Protein AF-A0A920GPM8-F1 (afdb_monomer_lite)

Secondary structure (DSSP, 8-state):
-HHHHHHHHHHHHHHHHHGGG-----GGG--S-TT-GGG--HHHHHHHGGGPPPP-TTSEEE-SS-EEE-PPTT--HHHHHHHHT--HHHHHHHTT-S----

Foldseek 3Di:
DVPVVVVVVVVVVVVVVVVPPPDPDDCVPPDPPPPDCPVPCVVVVVVVVVPFDAADPLQWGDDPPDIDRDDDVPDFLVNSCVSVVHDSVVVCVVVVHPDGDD

Structure (mmCIF, N/CA/C/O backbone):
data_AF-A0A920GPM8-F1
#
_entry.id   AF-A0A920GPM8-F1
#
loop_
_atom_site.group_PDB
_atom_site.id
_atom_site.type_symbol
_atom_site.label_atom_id
_atom_site.label_alt_id
_atom_site.label_comp_id
_atom_site.label_asym_id
_atom_site.label_entity_id
_atom_site.label_seq_id
_atom_site.pdbx_PDB_ins_code
_atom_site.Cartn_x
_atom_site.Cartn_y
_atom_site.Cartn_z
_atom_site.occupancy
_atom_site.B_iso_or_equiv
_atom_site.auth_seq_id
_atom_site.auth_comp_id
_atom_site.auth_asym_id
_atom_site.auth_atom_id
_atom_site.pdbx_PDB_model_num
ATOM 1 N N . MET A 1 1 ? 7.208 72.985 29.551 1.00 55.34 1 MET A N 1
ATOM 2 C CA . MET A 1 1 ? 6.600 71.643 29.356 1.00 55.34 1 MET A CA 1
ATOM 3 C C . MET A 1 1 ? 6.802 71.037 27.954 1.00 55.34 1 MET A C 1
ATOM 5 O O . MET A 1 1 ? 6.605 69.838 27.818 1.00 55.34 1 MET A O 1
ATOM 9 N N . GLN A 1 2 ? 7.217 71.786 26.918 1.00 55.94 2 GLN A N 1
ATOM 10 C CA . GLN A 1 2 ? 7.412 71.234 25.559 1.00 55.94 2 GLN A CA 1
ATOM 11 C C . GLN A 1 2 ? 8.755 70.491 25.359 1.00 55.94 2 GLN A C 1
ATOM 13 O O . GLN A 1 2 ? 8.797 69.512 24.627 1.00 55.94 2 GLN A O 1
ATOM 18 N N . TYR A 1 3 ? 9.824 70.863 26.077 1.00 55.06 3 TYR A N 1
ATOM 19 C CA . TYR A 1 3 ? 11.182 70.312 25.886 1.00 55.06 3 TYR A CA 1
ATOM 20 C C . TYR A 1 3 ? 11.341 68.823 26.273 1.00 55.06 3 TYR A C 1
ATOM 22 O O . TYR A 1 3 ? 12.072 68.071 25.632 1.00 55.06 3 TYR A O 1
ATOM 30 N N . ILE A 1 4 ? 10.613 68.363 27.299 1.00 57.62 4 ILE A N 1
ATOM 31 C CA . ILE A 1 4 ? 10.680 66.969 27.785 1.00 57.62 4 ILE A CA 1
ATOM 32 C C . ILE A 1 4 ? 9.985 66.002 26.808 1.00 57.62 4 ILE A C 1
ATOM 34 O O . ILE A 1 4 ? 10.422 64.864 26.645 1.00 57.62 4 ILE A O 1
ATOM 38 N N . ARG A 1 5 ? 8.932 66.463 26.115 1.00 58.34 5 ARG A N 1
ATOM 39 C CA . ARG A 1 5 ? 8.178 65.670 25.129 1.00 58.34 5 ARG A CA 1
ATOM 40 C C . ARG A 1 5 ? 9.001 65.424 23.856 1.00 58.34 5 ARG A C 1
ATOM 42 O O . ARG A 1 5 ? 8.984 64.313 23.341 1.00 58.34 5 ARG A O 1
ATOM 49 N N . THR A 1 6 ? 9.781 66.406 23.402 1.00 58.00 6 THR A N 1
ATOM 50 C CA . THR A 1 6 ? 10.613 66.292 22.189 1.00 58.00 6 THR A CA 1
ATOM 51 C C . THR A 1 6 ? 11.787 65.323 22.370 1.00 58.00 6 THR A C 1
ATOM 53 O O . THR A 1 6 ? 12.060 64.518 21.486 1.00 58.00 6 THR A O 1
ATOM 56 N N . ASN A 1 7 ? 12.441 65.323 23.539 1.00 58.75 7 ASN A N 1
ATOM 57 C CA . ASN A 1 7 ? 13.578 64.434 23.827 1.00 58.75 7 ASN A CA 1
ATOM 58 C C . ASN A 1 7 ? 13.153 62.955 23.980 1.00 58.75 7 ASN A C 1
ATOM 60 O O . ASN A 1 7 ? 13.901 62.046 23.636 1.00 58.75 7 ASN A O 1
ATOM 64 N N . GLN A 1 8 ? 11.926 62.706 24.452 1.00 59.53 8 GLN A N 1
ATOM 65 C CA . GLN A 1 8 ? 11.315 61.369 24.474 1.00 59.53 8 GLN A CA 1
ATOM 66 C C . GLN A 1 8 ? 11.061 60.844 23.049 1.00 59.53 8 GLN A C 1
ATOM 68 O O . GLN A 1 8 ? 11.425 59.714 22.742 1.00 59.53 8 GLN A O 1
ATOM 73 N N . ILE A 1 9 ? 10.519 61.680 22.155 1.00 60.09 9 ILE A N 1
ATOM 74 C CA . ILE A 1 9 ? 10.238 61.303 20.758 1.00 60.09 9 ILE A CA 1
ATOM 75 C C . ILE A 1 9 ? 11.536 61.031 19.979 1.00 60.09 9 ILE A C 1
ATOM 77 O O . ILE A 1 9 ? 11.618 60.034 19.266 1.00 60.09 9 ILE A O 1
ATOM 81 N N . VAL A 1 10 ? 12.577 61.854 20.163 1.00 60.03 10 VAL A N 1
ATOM 82 C CA . VAL A 1 10 ? 13.887 61.646 19.514 1.00 60.03 10 VAL A CA 1
ATOM 83 C C . VAL A 1 10 ? 14.554 60.353 19.999 1.00 60.03 10 VAL A C 1
ATOM 85 O O . VAL A 1 10 ? 15.057 59.587 19.183 1.00 60.03 10 VAL A O 1
ATOM 88 N N . LYS A 1 11 ? 14.501 60.044 21.303 1.00 57.69 11 LYS A N 1
ATOM 89 C CA . LYS A 1 11 ? 15.045 58.786 21.851 1.00 57.69 11 LYS A CA 1
ATOM 90 C C . LYS A 1 11 ? 14.317 57.546 21.327 1.00 57.69 11 LYS A C 1
ATOM 92 O O . LYS A 1 11 ? 14.967 56.558 20.999 1.00 57.69 11 LYS A O 1
ATOM 97 N N . ILE A 1 12 ? 12.989 57.608 21.215 1.00 59.75 12 ILE A N 1
ATOM 98 C CA . ILE A 1 12 ? 12.171 56.510 20.675 1.00 59.75 12 ILE A CA 1
ATOM 99 C C . ILE A 1 12 ? 12.445 56.322 19.174 1.00 59.75 12 ILE A C 1
ATOM 101 O O . ILE A 1 12 ? 12.594 55.191 18.717 1.00 59.75 12 ILE A O 1
ATOM 105 N N . SER A 1 13 ? 12.602 57.418 18.423 1.00 59.00 13 SER A N 1
ATOM 106 C CA . SER A 1 13 ? 12.954 57.385 16.998 1.00 59.00 13 SER A CA 1
ATOM 107 C C . SER A 1 13 ? 14.332 56.762 16.751 1.00 59.00 13 SER A C 1
ATOM 109 O O . SER A 1 13 ? 14.476 55.947 15.842 1.00 59.00 13 SER A O 1
ATOM 111 N N . SER A 1 14 ? 15.341 57.096 17.560 1.00 57.19 14 SER A N 1
ATOM 112 C CA . SER A 1 14 ? 16.684 56.513 17.432 1.00 57.19 14 SER A CA 1
ATOM 113 C C . SER A 1 14 ? 16.718 55.024 17.798 1.00 57.19 14 SER A C 1
ATOM 115 O O . SER A 1 14 ? 17.467 54.258 17.194 1.00 57.19 14 SER A O 1
ATOM 117 N N . PHE A 1 15 ? 15.878 54.582 18.739 1.00 57.94 15 PHE A N 1
ATOM 118 C CA . PHE A 1 15 ? 15.771 53.164 19.094 1.00 57.94 15 PHE A CA 1
ATOM 119 C C . PHE A 1 15 ? 15.096 52.343 17.981 1.00 57.94 15 PHE A C 1
ATOM 121 O O . PHE A 1 15 ? 15.549 51.244 17.671 1.00 57.94 15 PHE A O 1
ATOM 128 N N . LEU A 1 16 ? 14.076 52.901 17.313 1.00 57.88 16 LEU A N 1
ATOM 129 C CA . LEU A 1 16 ? 13.392 52.241 16.193 1.00 57.88 16 LEU A CA 1
ATOM 130 C C . LEU A 1 16 ? 14.270 52.104 14.937 1.00 57.88 16 LEU A C 1
ATOM 132 O O . LEU A 1 16 ? 14.204 51.086 14.255 1.00 57.88 16 LEU A O 1
ATOM 136 N N . ILE A 1 17 ? 15.106 53.101 14.634 1.00 59.16 17 ILE A N 1
ATOM 137 C CA . ILE A 1 17 ? 15.966 53.094 13.435 1.00 59.16 17 ILE A CA 1
ATOM 138 C C . ILE A 1 17 ? 17.102 52.062 13.557 1.00 59.16 17 ILE A C 1
ATOM 140 O O . ILE A 1 17 ? 17.507 51.465 12.563 1.00 59.16 17 ILE A O 1
ATOM 144 N N . THR A 1 18 ? 17.573 51.780 14.775 1.00 59.22 18 THR A N 1
ATOM 145 C CA . THR A 1 18 ? 18.673 50.825 15.008 1.00 59.22 18 THR A CA 1
ATOM 146 C C . THR A 1 18 ? 18.210 49.356 14.992 1.00 59.22 18 THR A C 1
ATOM 148 O O . THR A 1 18 ? 19.024 48.454 14.820 1.00 59.22 18 THR A O 1
ATOM 151 N N . PHE A 1 19 ? 16.904 49.090 15.114 1.00 59.75 19 PHE A N 1
ATOM 152 C CA . PHE A 1 19 ? 16.344 47.729 15.124 1.00 59.75 19 PHE A CA 1
ATOM 153 C C . PHE A 1 19 ? 16.066 47.162 13.714 1.00 59.75 19 PHE A C 1
ATOM 155 O O . PHE A 1 19 ? 15.725 45.992 13.567 1.00 59.75 19 PHE A O 1
ATOM 162 N N . GLY A 1 20 ? 16.214 47.976 12.662 1.00 58.78 20 GLY A N 1
ATOM 163 C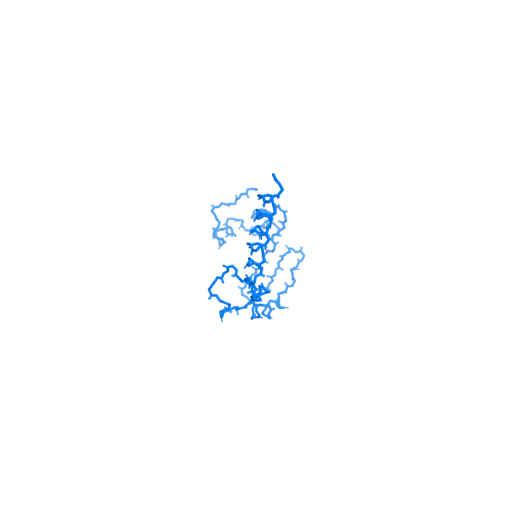 CA . GLY A 1 20 ? 15.817 47.630 11.290 1.00 58.78 20 GLY A CA 1
ATOM 164 C C . GLY A 1 20 ? 16.859 46.910 10.424 1.00 58.78 20 GLY A C 1
ATOM 165 O O . GLY A 1 20 ? 16.554 46.607 9.276 1.00 58.78 20 GLY A O 1
ATOM 166 N N . PHE A 1 21 ? 18.074 46.641 10.918 1.00 60.06 21 PHE A N 1
ATOM 167 C CA . PHE A 1 21 ? 19.181 46.132 10.081 1.00 60.06 21 PHE A CA 1
ATOM 168 C C . PHE A 1 21 ? 19.506 44.638 10.227 1.00 60.06 21 PHE A C 1
ATOM 170 O O . PHE A 1 21 ? 20.481 44.158 9.649 1.00 60.06 21 PHE A O 1
ATOM 177 N N . SER A 1 22 ? 18.685 43.871 10.939 1.00 66.00 22 SER A N 1
ATOM 178 C CA . SER A 1 22 ? 19.030 42.493 11.305 1.00 66.00 22 SER A CA 1
ATOM 179 C C . SER A 1 22 ? 18.169 41.452 10.592 1.00 66.00 22 SER A C 1
ATOM 181 O O . SER A 1 22 ? 17.462 40.699 11.249 1.00 66.00 22 SER A O 1
ATOM 183 N N . ALA A 1 23 ? 18.219 41.396 9.257 1.00 61.78 23 ALA A N 1
ATOM 184 C CA . ALA A 1 23 ? 17.793 40.208 8.502 1.00 61.78 23 ALA A CA 1
ATOM 185 C C . ALA A 1 23 ? 18.310 40.231 7.050 1.00 61.78 23 ALA A C 1
ATOM 187 O O . ALA A 1 23 ? 17.541 40.391 6.107 1.00 61.78 23 ALA A O 1
ATOM 188 N N . CYS A 1 24 ? 19.617 40.044 6.846 1.00 69.31 24 CYS A N 1
ATOM 189 C CA . CYS A 1 24 ? 20.144 39.646 5.535 1.00 69.31 24 CYS A CA 1
ATOM 190 C C . CYS A 1 24 ? 20.310 38.119 5.528 1.00 69.31 24 CYS A C 1
ATOM 192 O O . CYS A 1 24 ? 21.413 37.595 5.639 1.00 69.31 24 CYS A O 1
ATOM 194 N N . GLY A 1 25 ? 19.191 37.396 5.523 1.00 68.69 25 GLY A N 1
ATOM 195 C CA . GLY A 1 25 ? 19.169 35.937 5.466 1.00 68.69 25 GLY A CA 1
ATOM 196 C C . GLY A 1 25 ? 18.117 35.492 4.465 1.00 68.69 25 GLY A C 1
ATOM 197 O O . GLY A 1 25 ? 16.959 35.894 4.567 1.00 68.69 25 GLY A O 1
ATOM 198 N N . ASN A 1 26 ? 18.509 34.690 3.475 1.00 70.38 26 ASN A N 1
ATOM 199 C CA . ASN A 1 26 ? 17.553 34.074 2.564 1.00 70.38 26 ASN A CA 1
ATOM 200 C C . ASN A 1 26 ? 16.793 32.978 3.333 1.00 70.38 26 ASN A C 1
ATOM 202 O O . ASN A 1 26 ? 17.278 31.862 3.481 1.00 70.38 26 ASN A O 1
ATOM 206 N N . LEU A 1 27 ? 15.611 33.324 3.847 1.00 75.56 27 LEU A N 1
ATOM 207 C CA . LEU A 1 27 ? 14.689 32.398 4.518 1.00 75.56 27 LEU A CA 1
ATOM 208 C C . LEU A 1 27 ? 13.947 31.475 3.534 1.00 75.56 27 LEU A C 1
ATOM 210 O O . LEU A 1 27 ? 13.169 30.634 3.968 1.00 75.56 27 LEU A O 1
ATOM 214 N N . GLY A 1 28 ? 14.166 31.614 2.221 1.00 75.69 28 GLY A N 1
ATOM 215 C CA . GLY A 1 28 ? 13.487 30.813 1.200 1.00 75.69 28 GLY A CA 1
ATOM 216 C C . GLY A 1 28 ? 13.787 29.316 1.298 1.00 75.69 28 GLY A C 1
ATOM 217 O O . GLY A 1 28 ? 12.956 28.511 0.898 1.00 75.69 28 GLY A O 1
ATOM 218 N N . ASN A 1 29 ? 14.928 28.956 1.895 1.00 72.62 29 ASN A N 1
ATOM 219 C CA . ASN A 1 29 ? 15.340 27.575 2.156 1.00 72.62 29 ASN A CA 1
ATOM 220 C C . ASN A 1 29 ? 15.463 27.284 3.662 1.00 72.62 29 ASN A C 1
ATOM 222 O O . ASN A 1 29 ? 16.263 26.440 4.062 1.00 72.62 29 ASN A O 1
ATOM 226 N N . PHE A 1 30 ? 14.744 28.026 4.513 1.00 81.31 30 PHE A N 1
ATOM 227 C CA . PHE A 1 30 ? 14.742 27.754 5.947 1.00 81.31 30 PHE A CA 1
ATOM 228 C C . PHE A 1 30 ? 14.011 26.437 6.221 1.00 81.31 30 PHE A C 1
ATOM 230 O O . PHE A 1 30 ? 12.794 26.344 6.059 1.00 81.31 30 PHE A O 1
ATOM 237 N N . ASP A 1 31 ? 14.773 25.431 6.631 1.00 79.25 31 ASP A N 1
ATOM 238 C CA . ASP A 1 31 ? 14.267 24.130 7.042 1.00 79.25 31 ASP A CA 1
ATOM 239 C C . ASP A 1 31 ? 14.227 24.063 8.572 1.00 79.25 31 ASP A C 1
ATOM 241 O O . ASP A 1 31 ? 15.223 24.341 9.244 1.00 79.25 31 ASP A O 1
ATOM 245 N N . PHE A 1 32 ? 13.069 23.707 9.130 1.00 83.69 32 PHE A N 1
ATOM 246 C CA . PHE A 1 32 ? 12.948 23.450 10.567 1.00 83.69 32 PHE A CA 1
ATOM 247 C C . PHE A 1 32 ? 13.739 22.201 10.978 1.00 83.69 32 PHE A C 1
ATOM 249 O O . PHE A 1 32 ? 14.126 22.074 12.142 1.00 83.69 32 PHE A O 1
ATOM 256 N N . ASP A 1 33 ? 14.005 21.300 10.031 1.00 78.25 33 ASP A N 1
ATOM 257 C CA . ASP A 1 33 ? 14.921 20.186 10.198 1.00 78.25 33 ASP A CA 1
ATOM 258 C C . ASP A 1 33 ? 16.373 20.643 9.955 1.00 78.25 33 ASP A C 1
ATOM 260 O O . ASP A 1 33 ? 16.917 20.610 8.854 1.00 78.25 33 ASP A O 1
ATOM 264 N N . LEU A 1 34 ? 17.036 21.081 11.031 1.00 84.88 34 LEU A N 1
ATOM 265 C CA . LEU A 1 34 ? 18.412 21.606 11.016 1.00 84.88 34 LEU A CA 1
ATOM 266 C C . LEU A 1 34 ? 19.494 20.550 10.712 1.00 84.88 34 LEU A C 1
ATOM 268 O O . LEU A 1 34 ? 20.685 20.843 10.823 1.00 84.88 34 LEU A O 1
ATOM 272 N N . ARG A 1 35 ? 19.111 19.315 10.362 1.00 84.25 35 ARG A N 1
ATOM 273 C CA . ARG A 1 35 ? 20.053 18.250 9.981 1.00 84.25 35 ARG A CA 1
ATOM 274 C C . ARG A 1 35 ? 20.692 18.485 8.615 1.00 84.25 35 ARG A C 1
ATOM 276 O O . ARG A 1 35 ? 21.714 17.870 8.322 1.00 84.25 35 ARG A O 1
ATOM 283 N N . GLY A 1 36 ? 20.122 19.387 7.818 1.00 77.31 36 GLY A N 1
ATOM 284 C CA . GLY A 1 36 ? 20.565 19.644 6.458 1.00 77.31 36 GLY A CA 1
ATOM 285 C C . GLY A 1 36 ? 20.082 18.555 5.501 1.00 77.31 36 GLY A C 1
ATOM 286 O O . GLY A 1 36 ? 20.066 17.366 5.810 1.00 77.31 36 GLY A O 1
ATOM 287 N N . ASN A 1 37 ? 19.695 18.967 4.300 1.00 78.38 37 ASN A N 1
ATOM 288 C CA . ASN A 1 37 ? 19.125 18.090 3.276 1.00 78.38 37 ASN A CA 1
ATOM 289 C C . ASN A 1 37 ? 20.192 17.301 2.482 1.00 78.38 37 ASN A C 1
ATOM 291 O O . ASN A 1 37 ? 19.957 16.908 1.345 1.00 78.38 37 ASN A O 1
ATOM 295 N N . GLU A 1 38 ? 21.378 17.058 3.053 1.00 81.75 38 GLU A N 1
ATOM 296 C CA . GLU A 1 38 ? 22.488 16.363 2.370 1.00 81.75 38 GLU A CA 1
ATOM 297 C C . GLU A 1 38 ? 22.151 14.900 2.029 1.00 81.75 38 GLU A C 1
ATOM 299 O O . GLU A 1 38 ? 22.643 14.354 1.044 1.00 81.75 38 GLU A O 1
ATOM 304 N N . TYR A 1 39 ? 21.241 14.290 2.795 1.00 81.19 39 TYR A N 1
ATOM 305 C CA . TYR A 1 39 ? 20.711 12.946 2.550 1.00 81.19 39 TYR A CA 1
ATOM 306 C C . TYR A 1 39 ? 19.297 12.957 1.947 1.00 81.19 39 TYR A C 1
ATOM 308 O O . TYR A 1 39 ? 18.564 11.974 2.088 1.00 81.19 39 TYR A O 1
ATOM 316 N N . ASP A 1 40 ? 18.879 14.053 1.302 1.00 84.00 40 ASP A N 1
ATOM 317 C CA . ASP A 1 40 ? 17.565 14.115 0.663 1.00 84.00 40 ASP A CA 1
ATOM 318 C C . ASP A 1 40 ? 17.468 13.102 -0.492 1.00 84.00 40 ASP A C 1
ATOM 320 O O . ASP A 1 40 ? 18.187 13.154 -1.490 1.00 84.00 40 ASP A O 1
ATOM 324 N N . THR A 1 41 ? 16.546 12.152 -0.346 1.00 84.62 41 THR A N 1
ATOM 325 C CA . THR A 1 41 ? 16.265 11.105 -1.340 1.00 84.62 41 THR A CA 1
ATOM 326 C C . THR A 1 41 ? 14.978 11.367 -2.118 1.00 84.62 41 THR A C 1
ATOM 328 O O . THR A 1 41 ? 14.578 10.537 -2.939 1.00 84.62 41 THR A O 1
ATOM 331 N N . SER A 1 42 ? 14.340 12.525 -1.922 1.00 85.75 42 SER A N 1
ATOM 332 C CA . SER A 1 42 ? 13.057 12.883 -2.536 1.00 85.75 42 SER A CA 1
ATOM 333 C C . SER A 1 42 ? 13.074 12.752 -4.058 1.00 85.75 42 SER A C 1
ATOM 335 O O . SER A 1 42 ? 12.113 12.258 -4.649 1.00 85.75 42 SER A O 1
ATOM 337 N N . ASP A 1 43 ? 14.177 13.125 -4.709 1.00 84.88 43 ASP A N 1
ATOM 338 C CA . ASP A 1 43 ? 14.335 12.997 -6.161 1.00 84.88 43 ASP A CA 1
ATOM 339 C C . ASP A 1 43 ? 14.441 11.547 -6.632 1.00 84.88 43 ASP A C 1
ATOM 341 O O . ASP A 1 43 ? 13.820 11.174 -7.633 1.00 84.88 43 ASP A O 1
ATOM 345 N N . ALA A 1 44 ? 15.195 10.715 -5.912 1.00 83.81 44 ALA A N 1
ATOM 346 C CA . ALA A 1 44 ? 15.304 9.291 -6.208 1.00 83.81 44 ALA A CA 1
ATOM 347 C C . ALA A 1 44 ? 13.946 8.593 -6.027 1.00 83.81 44 ALA A C 1
ATOM 349 O O . ALA A 1 44 ? 13.517 7.840 -6.903 1.00 83.81 44 ALA A O 1
ATOM 350 N N . VAL A 1 45 ? 13.226 8.916 -4.946 1.00 83.00 45 VAL A N 1
ATOM 351 C CA . VAL A 1 45 ? 11.871 8.413 -4.683 1.00 83.00 45 VAL A CA 1
ATOM 352 C C . VAL A 1 45 ? 10.904 8.864 -5.776 1.00 83.00 45 VAL A C 1
ATOM 354 O O . VAL A 1 45 ? 10.203 8.032 -6.346 1.00 83.00 45 VAL A O 1
ATOM 357 N N . ARG A 1 46 ? 10.894 10.149 -6.152 1.00 83.31 46 ARG A N 1
ATOM 358 C CA . ARG A 1 46 ? 9.988 10.666 -7.192 1.00 83.31 46 ARG A CA 1
ATOM 359 C C . ARG A 1 46 ? 10.213 9.999 -8.547 1.00 83.31 46 ARG A C 1
ATOM 361 O O . ARG A 1 46 ? 9.242 9.716 -9.244 1.00 83.31 46 ARG A O 1
ATOM 368 N N . LYS A 1 47 ? 11.471 9.720 -8.904 1.00 81.44 47 LYS A N 1
ATOM 369 C CA . LYS A 1 47 ? 11.824 8.973 -10.122 1.00 81.44 47 LYS A CA 1
ATOM 370 C C . LYS A 1 47 ? 11.370 7.513 -10.043 1.00 81.44 47 LYS A C 1
ATOM 372 O O . LYS A 1 47 ? 10.784 7.018 -10.999 1.00 81.44 47 LYS A O 1
ATOM 377 N N . ALA A 1 48 ? 11.573 6.844 -8.906 1.00 76.81 48 ALA A N 1
ATOM 378 C CA . ALA A 1 48 ? 11.146 5.457 -8.705 1.00 76.81 48 ALA A CA 1
ATOM 379 C C . ALA A 1 48 ? 9.613 5.294 -8.673 1.00 76.81 48 ALA A C 1
ATOM 381 O O . ALA A 1 48 ? 9.079 4.285 -9.131 1.00 76.81 48 ALA A O 1
ATOM 382 N N . MET A 1 49 ? 8.886 6.293 -8.165 1.00 69.69 49 MET A N 1
ATOM 383 C CA . MET A 1 49 ? 7.426 6.252 -8.038 1.00 69.69 49 MET A CA 1
ATOM 384 C C . MET A 1 49 ? 6.667 6.426 -9.359 1.00 69.69 49 MET A C 1
ATOM 386 O O . MET A 1 49 ? 5.467 6.150 -9.388 1.00 69.69 49 MET A O 1
ATOM 390 N N . GLN A 1 50 ? 7.325 6.824 -10.456 1.00 63.09 50 GLN A N 1
ATOM 391 C CA . GLN A 1 50 ? 6.651 6.978 -11.754 1.00 63.09 50 GLN A CA 1
ATOM 392 C C . GLN A 1 50 ? 6.099 5.660 -12.328 1.00 63.09 50 GLN A C 1
ATOM 394 O O . GLN A 1 50 ? 5.274 5.691 -13.235 1.00 63.09 50 GLN A O 1
ATOM 399 N N . THR A 1 51 ? 6.489 4.510 -11.772 1.00 71.62 51 THR A N 1
ATOM 400 C CA . THR A 1 51 ? 6.136 3.179 -12.294 1.00 71.62 51 THR A CA 1
ATOM 401 C C . THR A 1 51 ? 5.102 2.448 -11.431 1.00 71.62 51 THR A C 1
ATOM 403 O O . THR A 1 51 ? 4.978 1.230 -11.529 1.00 71.62 51 THR A O 1
ATOM 406 N N . ARG A 1 52 ? 4.354 3.131 -10.550 1.00 80.50 52 ARG A N 1
ATOM 407 C CA . ARG A 1 52 ? 3.296 2.453 -9.778 1.00 80.50 52 ARG A CA 1
ATOM 408 C C . ARG A 1 52 ? 2.171 1.995 -10.725 1.00 80.50 52 ARG A C 1
ATOM 410 O O . ARG A 1 52 ? 1.511 2.858 -11.306 1.00 80.50 52 ARG A O 1
ATOM 417 N N . PRO A 1 53 ? 1.891 0.683 -10.850 1.00 84.69 53 PRO A N 1
ATOM 418 C CA . PRO A 1 53 ? 0.778 0.213 -11.666 1.00 84.69 53 PRO A CA 1
ATOM 419 C C . PRO A 1 53 ? -0.561 0.675 -11.081 1.00 84.69 53 PRO A C 1
ATOM 421 O O . PRO A 1 53 ? -0.711 0.818 -9.862 1.00 84.69 53 PRO A O 1
ATOM 424 N N . LEU A 1 54 ? -1.541 0.909 -11.954 1.00 89.94 54 LEU A N 1
ATOM 425 C CA . LEU A 1 54 ? -2.899 1.226 -11.524 1.00 89.94 54 LEU A CA 1
ATOM 426 C C . LEU A 1 54 ? -3.577 -0.023 -10.946 1.00 89.94 54 LEU A C 1
ATOM 428 O O . LEU A 1 54 ? -3.344 -1.126 -11.445 1.00 89.94 54 LEU A O 1
ATOM 432 N N . PRO A 1 55 ? -4.415 0.135 -9.909 1.00 92.62 55 PRO A N 1
ATOM 433 C CA . PRO A 1 55 ? -5.164 -0.982 -9.364 1.00 92.62 55 PRO A CA 1
ATOM 434 C C . PRO A 1 55 ? -6.232 -1.498 -10.343 1.00 92.62 55 PRO A C 1
ATOM 436 O O . PRO A 1 55 ? -6.812 -0.722 -11.105 1.00 92.62 55 PRO A O 1
ATOM 439 N N . ASP A 1 56 ? -6.535 -2.795 -10.269 1.00 93.12 56 ASP A N 1
ATOM 440 C CA . ASP A 1 56 ? -7.662 -3.421 -10.969 1.00 93.12 56 ASP A CA 1
ATOM 441 C C . ASP A 1 56 ? -9.032 -2.971 -10.403 1.00 93.12 56 ASP A C 1
ATOM 443 O O . ASP A 1 56 ? -9.131 -2.185 -9.454 1.00 93.12 56 ASP 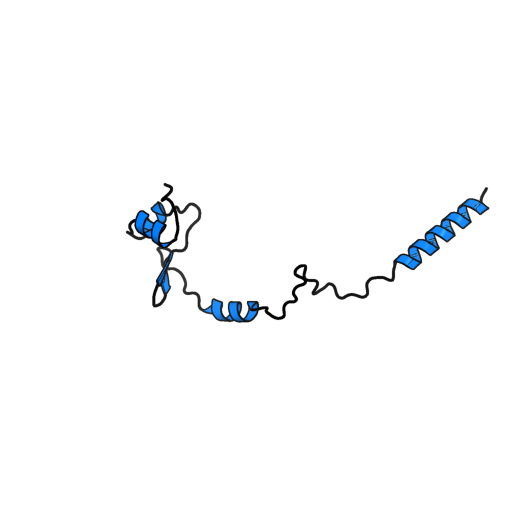A O 1
ATOM 447 N N . SER A 1 57 ? -10.131 -3.504 -10.950 1.00 92.50 57 SER A N 1
ATOM 448 C CA . SER A 1 57 ? -11.498 -3.191 -10.493 1.00 92.50 57 SER A CA 1
ATOM 449 C C . SER A 1 57 ? -11.776 -3.567 -9.025 1.00 92.50 57 SER A C 1
ATOM 451 O O . SER A 1 57 ? -12.668 -2.996 -8.384 1.00 92.50 57 SER A O 1
ATOM 453 N N . ARG A 1 58 ? -10.994 -4.489 -8.451 1.00 92.00 58 ARG A N 1
ATOM 454 C CA . ARG A 1 58 ? -11.059 -4.905 -7.041 1.00 92.00 58 ARG A CA 1
ATOM 455 C C . ARG A 1 58 ? -10.145 -4.064 -6.148 1.00 92.00 58 ARG A C 1
ATOM 457 O O . ARG A 1 58 ? -10.228 -4.175 -4.922 1.00 92.00 58 ARG A O 1
ATOM 464 N N . GLY A 1 59 ? -9.323 -3.191 -6.728 1.00 93.75 59 GLY A N 1
ATOM 465 C CA . GLY A 1 59 ? -8.361 -2.365 -6.010 1.00 93.75 59 GLY A CA 1
ATOM 466 C C . GLY A 1 59 ? -6.985 -3.015 -5.834 1.00 93.75 59 GLY A C 1
ATOM 467 O O . GLY A 1 59 ? -6.244 -2.558 -4.967 1.00 93.75 59 GLY A O 1
ATOM 468 N N . ILE A 1 60 ? -6.648 -4.074 -6.580 1.00 94.94 60 ILE A N 1
ATOM 469 C CA . ILE A 1 60 ? -5.360 -4.778 -6.471 1.00 94.94 60 ILE A CA 1
ATOM 470 C C . ILE A 1 60 ? -4.323 -4.191 -7.420 1.00 94.94 60 ILE A C 1
ATOM 472 O O . ILE A 1 60 ? -4.572 -4.059 -8.614 1.00 94.94 60 ILE A O 1
ATOM 476 N N . ILE A 1 61 ? -3.138 -3.901 -6.888 1.00 94.06 61 ILE A N 1
ATOM 477 C CA . ILE A 1 61 ? -1.925 -3.613 -7.651 1.00 94.06 61 ILE A CA 1
ATOM 478 C C . ILE A 1 61 ? -1.034 -4.849 -7.586 1.00 94.06 61 ILE A C 1
ATOM 480 O O . ILE A 1 61 ? -0.544 -5.198 -6.509 1.00 94.06 61 ILE A O 1
ATOM 484 N N . SER A 1 62 ? -0.817 -5.498 -8.726 1.00 92.62 62 SER A N 1
ATOM 485 C CA . SER A 1 62 ? 0.033 -6.685 -8.808 1.00 92.62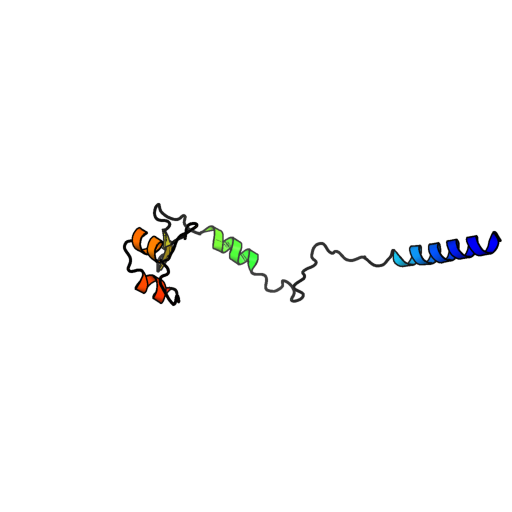 62 SER A CA 1
ATOM 486 C C . SER A 1 62 ? 1.491 -6.298 -9.061 1.00 92.62 62 SER A C 1
ATOM 488 O O . SER A 1 62 ? 1.803 -5.523 -9.967 1.00 92.62 62 SER A O 1
ATOM 490 N N . TYR A 1 63 ? 2.386 -6.868 -8.260 1.00 89.31 63 TYR A N 1
ATOM 491 C CA . TYR A 1 63 ? 3.834 -6.826 -8.437 1.00 89.31 63 TYR A CA 1
ATOM 492 C C . TYR A 1 63 ? 4.346 -8.236 -8.765 1.00 89.31 63 TYR A C 1
ATOM 494 O O . TYR A 1 63 ? 3.628 -9.214 -8.557 1.00 89.31 63 TYR A O 1
ATOM 502 N N . PRO A 1 64 ? 5.595 -8.388 -9.241 1.00 89.62 64 PRO A N 1
ATOM 503 C CA . PRO A 1 64 ? 6.125 -9.703 -9.602 1.00 89.62 64 PRO A CA 1
ATOM 504 C C . PRO A 1 64 ? 6.110 -10.743 -8.471 1.00 89.62 64 PRO A C 1
ATOM 506 O O . PRO A 1 64 ? 6.035 -11.935 -8.746 1.00 89.62 64 PRO A O 1
ATOM 509 N N . THR A 1 65 ? 6.204 -10.312 -7.209 1.00 92.19 65 THR A N 1
ATOM 510 C CA . THR A 1 65 ? 6.336 -11.213 -6.049 1.00 92.19 65 THR A CA 1
ATOM 511 C C . THR A 1 65 ? 5.299 -10.985 -4.951 1.00 92.19 65 THR A C 1
ATOM 513 O O . THR A 1 65 ? 5.288 -11.723 -3.969 1.00 92.19 65 THR A O 1
ATOM 516 N N . TYR A 1 66 ? 4.442 -9.970 -5.078 1.00 92.25 66 TYR A N 1
ATOM 517 C CA . TYR A 1 66 ? 3.423 -9.638 -4.083 1.00 92.25 66 TYR A CA 1
ATOM 518 C C . TYR A 1 66 ? 2.298 -8.815 -4.706 1.00 92.25 66 TYR A C 1
ATOM 520 O O . TYR A 1 66 ? 2.394 -8.345 -5.836 1.00 92.25 66 TYR A O 1
ATOM 528 N N . GLU A 1 67 ? 1.233 -8.603 -3.947 1.00 93.25 67 GLU A N 1
ATOM 529 C CA . GLU A 1 67 ? 0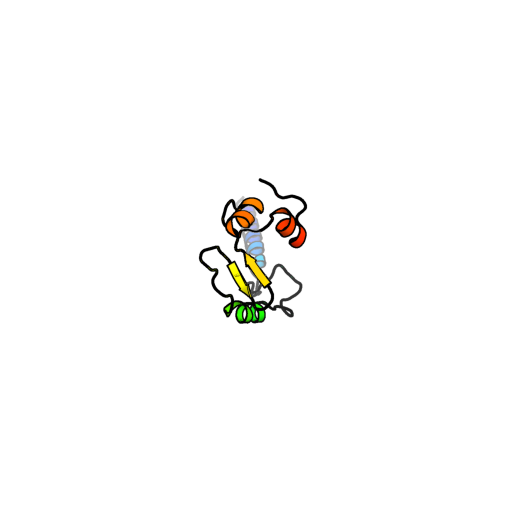.111 -7.771 -4.360 1.00 93.25 67 GLU A CA 1
ATOM 530 C C . GLU A 1 67 ? -0.231 -6.770 -3.262 1.00 93.25 67 GLU A C 1
ATOM 532 O O . GLU A 1 67 ? -0.009 -7.019 -2.076 1.00 93.25 67 GLU A O 1
ATOM 537 N N . VAL A 1 68 ? -0.772 -5.622 -3.663 1.00 94.56 68 VAL A N 1
ATOM 538 C CA . VAL A 1 68 ? -1.221 -4.575 -2.745 1.00 94.56 68 VAL A CA 1
ATOM 539 C C . VAL A 1 68 ? -2.697 -4.311 -2.977 1.00 94.56 68 VAL A C 1
ATOM 541 O O . VAL A 1 68 ? -3.094 -3.888 -4.060 1.00 94.56 68 VAL A O 1
ATOM 544 N N . ALA A 1 69 ? -3.509 -4.499 -1.939 1.00 94.81 69 ALA A N 1
ATOM 545 C CA . ALA A 1 69 ? -4.902 -4.079 -1.940 1.00 94.81 69 ALA A CA 1
ATOM 546 C C . ALA A 1 69 ? -5.014 -2.620 -1.482 1.00 94.81 69 ALA A C 1
ATOM 548 O O . ALA A 1 69 ? -4.692 -2.286 -0.342 1.00 94.81 69 ALA A O 1
ATOM 549 N N . VAL A 1 70 ? -5.493 -1.741 -2.361 1.00 94.00 70 VAL A N 1
ATOM 550 C CA . VAL A 1 70 ? -5.787 -0.349 -2.012 1.00 94.00 70 VAL A CA 1
ATOM 551 C C . VAL A 1 70 ? -7.092 -0.306 -1.216 1.00 94.00 70 VAL A C 1
ATOM 553 O O . VAL A 1 70 ? -8.168 -0.627 -1.732 1.00 94.00 70 VAL A O 1
ATOM 556 N N . ALA A 1 71 ? -6.988 0.078 0.055 1.00 93.25 71 ALA A N 1
ATOM 557 C CA . ALA A 1 71 ? -8.139 0.258 0.928 1.00 93.25 71 ALA A CA 1
ATOM 558 C C . ALA A 1 71 ? -8.974 1.473 0.496 1.00 93.25 71 ALA A C 1
ATOM 560 O O . ALA A 1 71 ? -8.444 2.515 0.104 1.00 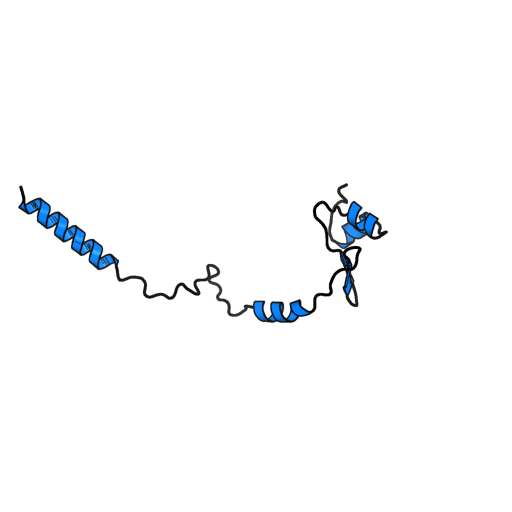93.25 71 ALA A O 1
ATOM 561 N N . ARG A 1 72 ? -10.293 1.329 0.579 1.00 92.06 72 ARG A N 1
ATOM 562 C CA . ARG A 1 72 ? -11.286 2.384 0.361 1.00 92.06 72 ARG A CA 1
ATOM 563 C C . ARG A 1 72 ? -11.731 2.952 1.706 1.00 92.06 72 ARG A C 1
ATOM 565 O O . ARG A 1 72 ? -11.515 2.353 2.758 1.00 92.06 72 ARG A O 1
ATOM 572 N N . GLN A 1 73 ? -12.365 4.120 1.686 1.00 93.94 73 GLN A N 1
ATOM 573 C CA . GLN A 1 73 ? -12.909 4.706 2.907 1.00 93.94 73 GLN A CA 1
ATOM 574 C C . GLN A 1 73 ? -13.937 3.757 3.543 1.00 93.94 73 GLN A C 1
ATOM 576 O O . GLN A 1 73 ? -14.865 3.311 2.874 1.00 93.94 73 GLN A O 1
ATOM 581 N N . GLY A 1 74 ? -13.758 3.457 4.832 1.00 91.31 74 GLY A N 1
ATOM 582 C CA . GLY A 1 74 ? -14.611 2.522 5.571 1.00 91.31 74 GLY A CA 1
ATOM 583 C C . GLY A 1 74 ? -14.280 1.040 5.360 1.00 91.31 74 GLY A C 1
ATOM 584 O O . GLY A 1 74 ? -14.967 0.194 5.929 1.00 91.31 74 GLY A O 1
ATOM 585 N N . ASP A 1 75 ? -13.241 0.702 4.586 1.00 92.56 75 ASP A N 1
ATOM 586 C CA . ASP A 1 75 ? -12.792 -0.685 4.474 1.00 92.56 75 ASP A CA 1
ATOM 587 C C . ASP A 1 75 ? -12.298 -1.197 5.837 1.00 92.56 75 ASP A C 1
ATOM 589 O O . ASP A 1 75 ? -11.460 -0.587 6.504 1.00 92.56 75 ASP A O 1
ATOM 593 N N . THR A 1 76 ? -12.790 -2.372 6.216 1.00 93.12 76 THR A N 1
ATOM 594 C CA . THR A 1 76 ? -12.222 -3.192 7.285 1.00 93.12 76 THR A CA 1
ATOM 595 C C . THR A 1 76 ? -11.433 -4.337 6.660 1.00 93.12 76 THR A C 1
ATOM 597 O O . THR A 1 76 ? -11.622 -4.674 5.487 1.00 93.12 76 THR A O 1
ATOM 600 N N . ILE A 1 77 ? -10.550 -4.981 7.429 1.00 93.62 77 ILE A N 1
ATOM 601 C CA . ILE A 1 77 ? -9.834 -6.169 6.933 1.00 93.62 77 ILE A CA 1
ATOM 602 C C . ILE A 1 77 ? -10.817 -7.255 6.511 1.00 93.62 77 ILE A C 1
ATOM 604 O O . ILE A 1 77 ? -10.570 -7.946 5.524 1.00 93.62 77 ILE A O 1
ATOM 608 N N . LYS A 1 78 ? -11.956 -7.361 7.202 1.00 93.62 78 LYS A N 1
ATOM 609 C CA . LYS A 1 78 ? -13.035 -8.259 6.810 1.00 93.62 78 LYS A CA 1
ATOM 610 C C . LYS A 1 78 ? -13.562 -7.906 5.417 1.00 93.62 78 LYS A C 1
ATOM 612 O O . LYS A 1 78 ? -13.525 -8.757 4.537 1.00 93.62 78 LYS A O 1
ATOM 617 N N . ASN A 1 79 ? -13.958 -6.654 5.191 1.00 94.25 79 ASN A N 1
ATOM 618 C CA . ASN A 1 79 ? -14.542 -6.228 3.915 1.00 94.25 79 ASN A CA 1
ATOM 619 C C . ASN A 1 79 ? -13.557 -6.358 2.742 1.00 94.25 79 ASN A C 1
ATOM 621 O O . ASN A 1 79 ? -13.948 -6.765 1.649 1.00 94.25 79 ASN A O 1
ATOM 625 N N . ILE A 1 80 ? -12.270 -6.061 2.962 1.00 94.56 80 ILE A N 1
ATOM 626 C CA . ILE A 1 80 ? -11.223 -6.276 1.950 1.00 94.56 80 ILE A CA 1
ATOM 627 C C . ILE A 1 80 ? -11.069 -7.768 1.650 1.00 94.56 80 ILE A C 1
ATOM 629 O O . ILE A 1 80 ? -11.003 -8.155 0.488 1.00 94.56 80 ILE A O 1
ATOM 633 N N . SER A 1 81 ? -11.028 -8.611 2.681 1.00 94.44 81 SER A N 1
ATOM 634 C CA . SER A 1 81 ? -10.834 -10.053 2.504 1.00 94.44 81 SER A CA 1
ATOM 635 C C . SER A 1 81 ? -12.025 -10.695 1.793 1.00 94.44 81 SER A C 1
ATOM 637 O O . SER A 1 81 ? -11.820 -11.458 0.854 1.00 94.44 81 SER A O 1
ATOM 639 N N . ASP A 1 82 ? -13.252 -10.300 2.142 1.00 94.25 82 ASP A N 1
ATOM 640 C CA . ASP A 1 82 ? -14.480 -10.7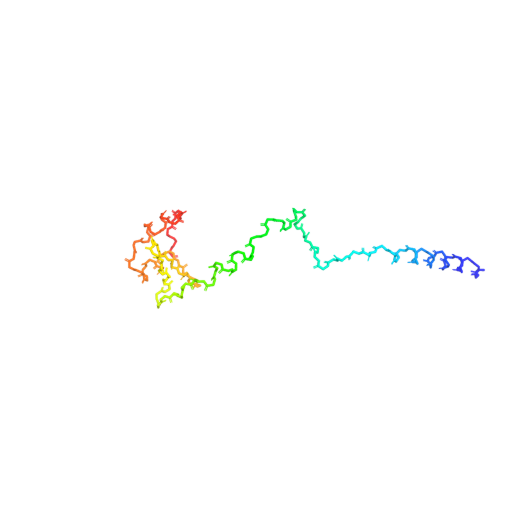38 1.470 1.00 94.25 82 ASP A CA 1
ATOM 641 C C . ASP A 1 82 ? -14.477 -10.327 -0.015 1.00 94.25 82 ASP A C 1
ATOM 643 O O . ASP A 1 82 ? -14.778 -11.140 -0.888 1.00 94.25 82 ASP A O 1
ATOM 647 N N . ARG A 1 83 ? -14.052 -9.090 -0.327 1.00 93.38 83 ARG A N 1
ATOM 648 C CA . ARG A 1 83 ? -13.912 -8.585 -1.708 1.00 93.38 83 ARG A CA 1
ATOM 649 C C . ARG A 1 83 ? -12.912 -9.392 -2.542 1.00 93.38 83 ARG A C 1
ATOM 651 O O . ARG A 1 83 ? -13.038 -9.443 -3.765 1.00 93.38 83 ARG A O 1
ATOM 658 N N . LEU A 1 84 ? -11.909 -9.982 -1.896 1.00 93.88 84 LEU A N 1
ATOM 659 C CA . LEU A 1 84 ? -10.812 -10.704 -2.543 1.00 93.88 84 LEU A CA 1
ATOM 660 C C . LEU A 1 84 ? -10.931 -12.231 -2.429 1.00 93.88 84 LEU A C 1
ATOM 662 O O . LEU A 1 84 ? -10.115 -12.935 -3.018 1.00 93.88 84 LEU A O 1
ATOM 666 N N . GLY A 1 85 ? -11.930 -12.745 -1.706 1.00 94.25 85 GLY A N 1
ATOM 667 C CA . GLY A 1 85 ? -12.093 -14.178 -1.451 1.00 94.25 85 GLY A CA 1
ATOM 668 C C . GLY A 1 85 ? -11.002 -14.770 -0.550 1.00 94.25 85 GLY A C 1
ATOM 669 O O . GLY A 1 85 ? -10.638 -15.932 -0.713 1.00 94.25 85 GLY A O 1
ATOM 670 N N . LEU A 1 86 ? -10.451 -13.974 0.369 1.00 94.56 86 LEU A N 1
ATOM 671 C CA . LEU A 1 86 ? -9.366 -14.369 1.271 1.00 94.56 86 LEU A CA 1
ATOM 672 C C . LEU A 1 86 ? -9.873 -14.598 2.698 1.00 94.56 86 LEU A C 1
ATOM 674 O O . LEU A 1 86 ? -10.871 -14.020 3.128 1.00 94.56 86 LEU A O 1
ATOM 678 N N . ASP A 1 87 ? -9.138 -15.395 3.476 1.00 94.94 87 ASP A N 1
ATOM 679 C CA . ASP A 1 87 ? -9.389 -15.503 4.912 1.00 94.94 87 ASP A CA 1
ATOM 680 C C . ASP A 1 87 ? -8.866 -14.261 5.649 1.00 94.94 87 ASP A C 1
ATOM 682 O O . ASP A 1 87 ? -7.665 -13.977 5.687 1.00 94.94 87 ASP A O 1
ATOM 686 N N . SER A 1 88 ? -9.788 -13.536 6.276 1.00 94.31 88 SER A N 1
ATOM 687 C CA . SER A 1 88 ? -9.493 -12.287 6.980 1.00 94.31 88 SER A CA 1
ATOM 688 C C . SER A 1 88 ? -8.484 -12.417 8.122 1.00 94.31 88 SER A C 1
ATOM 690 O O . SER A 1 88 ? -7.708 -11.487 8.357 1.00 94.31 88 SER A O 1
ATOM 692 N N . LYS A 1 89 ? -8.443 -13.558 8.825 1.00 93.75 89 LYS A N 1
ATOM 693 C CA . LYS A 1 89 ? -7.495 -13.766 9.928 1.00 93.75 89 LYS A CA 1
ATOM 694 C C . LYS A 1 89 ? -6.083 -13.934 9.384 1.00 93.75 89 LYS A C 1
ATOM 696 O O . LYS A 1 89 ? -5.154 -13.354 9.941 1.00 93.75 89 LYS A O 1
ATOM 701 N N . ASN A 1 90 ? -5.922 -14.668 8.288 1.00 94.56 90 ASN A N 1
ATOM 702 C CA . ASN A 1 90 ? -4.641 -14.822 7.608 1.00 94.56 90 ASN A CA 1
ATOM 703 C C . ASN A 1 90 ? -4.133 -13.483 7.063 1.00 94.56 90 ASN A C 1
ATOM 705 O O . ASN A 1 90 ? -2.981 -13.131 7.317 1.00 94.56 90 ASN A O 1
ATOM 709 N N . VAL A 1 91 ? -4.998 -12.699 6.408 1.00 94.19 91 VAL A N 1
ATOM 710 C CA . VAL A 1 91 ? -4.645 -11.356 5.914 1.00 94.19 91 VAL A CA 1
ATOM 711 C C . VAL A 1 91 ? -4.226 -10.440 7.068 1.00 94.19 91 VAL A C 1
ATOM 713 O O . VAL A 1 91 ? -3.182 -9.793 6.982 1.00 94.19 91 VAL A O 1
ATOM 716 N N . ALA A 1 92 ? -4.979 -10.414 8.172 1.00 94.12 92 ALA A N 1
ATOM 717 C CA . ALA A 1 92 ? -4.633 -9.613 9.346 1.00 94.12 92 ALA A CA 1
ATOM 718 C C . ALA A 1 92 ? -3.274 -10.014 9.936 1.00 94.12 92 ALA A C 1
ATOM 720 O O . ALA A 1 92 ? -2.416 -9.156 10.141 1.00 94.12 92 ALA A O 1
ATOM 721 N N . ARG A 1 93 ? -3.051 -11.314 10.171 1.00 94.06 93 ARG A N 1
ATOM 722 C CA . ARG A 1 93 ? -1.805 -11.810 10.776 1.00 94.06 93 ARG A CA 1
ATOM 723 C C . ARG A 1 93 ? -0.592 -11.533 9.897 1.00 94.06 93 ARG A C 1
ATOM 725 O O . ARG A 1 93 ? 0.432 -11.109 10.423 1.00 94.06 93 ARG A O 1
ATOM 732 N N . TYR A 1 94 ? -0.714 -11.730 8.584 1.00 94.19 94 TYR A N 1
ATOM 733 C CA . TYR A 1 94 ? 0.365 -11.441 7.638 1.00 94.19 94 TYR A CA 1
ATOM 734 C C . TYR A 1 94 ? 0.764 -9.958 7.658 1.00 94.19 94 TYR A C 1
ATOM 736 O O . TYR A 1 94 ? 1.944 -9.633 7.598 1.00 94.19 94 TYR A O 1
ATOM 744 N N . ASN A 1 95 ? -0.212 -9.060 7.826 1.00 93.12 95 ASN A N 1
ATOM 745 C CA . ASN A 1 95 ? 0.004 -7.612 7.885 1.00 93.12 95 ASN A CA 1
ATOM 746 C C . ASN A 1 95 ? 0.228 -7.077 9.317 1.00 93.12 95 ASN A C 1
ATOM 748 O O . ASN A 1 95 ? 0.100 -5.877 9.554 1.00 93.12 95 ASN A O 1
ATOM 752 N N . GLY A 1 96 ? 0.543 -7.942 10.289 1.00 93.88 96 GLY A N 1
ATOM 753 C CA . GLY A 1 96 ? 0.883 -7.528 11.658 1.00 93.88 96 GLY A CA 1
ATOM 754 C C . GLY A 1 96 ? -0.289 -6.987 12.486 1.00 93.88 96 GLY A C 1
ATOM 755 O O . GLY A 1 96 ? -0.076 -6.273 13.465 1.00 93.88 96 GLY A O 1
ATOM 756 N N . MET A 1 97 ? -1.531 -7.311 12.121 1.00 89.94 97 MET A N 1
ATOM 757 C CA . MET A 1 97 ? -2.730 -6.845 12.818 1.00 89.94 97 MET A CA 1
ATOM 758 C C . MET A 1 97 ? -3.226 -7.867 13.846 1.00 89.94 97 MET A C 1
ATOM 760 O O . MET A 1 97 ? -3.315 -9.065 13.580 1.00 89.94 97 MET A O 1
ATOM 764 N N . SER A 1 98 ? -3.588 -7.375 15.033 1.00 75.88 98 SER A N 1
ATOM 765 C CA . SER A 1 98 ? -3.954 -8.196 16.196 1.00 75.88 98 SER A CA 1
ATOM 766 C C . SER A 1 98 ? -5.382 -8.746 16.163 1.00 75.88 98 SER A C 1
ATOM 768 O O . SER A 1 98 ? -5.671 -9.736 16.831 1.00 75.88 98 SER A O 1
ATOM 770 N N . SER A 1 99 ? -6.292 -8.129 15.408 1.00 69.56 99 SER A N 1
ATOM 771 C CA . SER A 1 99 ? -7.674 -8.601 15.279 1.00 69.56 99 SER A CA 1
ATOM 772 C C . SER A 1 99 ? -8.330 -8.094 13.999 1.00 69.56 99 SER A C 1
ATOM 774 O O . SER A 1 99 ? -8.065 -6.982 13.538 1.00 69.56 99 SER A O 1
ATOM 776 N N . VAL A 1 100 ? -9.217 -8.914 13.437 1.00 72.44 100 VAL A N 1
ATOM 777 C CA . VAL A 1 100 ? -10.142 -8.485 12.387 1.00 72.44 100 VAL A CA 1
ATOM 778 C C . VAL A 1 100 ? -11.280 -7.754 13.088 1.00 72.44 100 VAL A C 1
ATOM 780 O O . VAL A 1 100 ? -12.117 -8.389 13.730 1.00 72.44 100 VAL A O 1
ATOM 783 N N . LYS A 1 101 ? -11.284 -6.419 13.024 1.00 68.19 101 LYS A N 1
ATOM 784 C CA . LYS A 1 101 ? -12.457 -5.649 13.447 1.00 68.19 101 LYS A CA 1
ATOM 785 C C . LYS A 1 101 ? -13.560 -5.807 12.390 1.00 68.19 101 LYS A C 1
ATOM 787 O O . LYS A 1 101 ? -13.218 -5.785 11.202 1.00 68.19 101 LYS A O 1
ATOM 792 N N . PRO A 1 102 ? -14.820 -6.025 12.810 1.00 59.19 102 PRO A N 1
ATOM 793 C CA . PRO A 1 102 ? -15.954 -6.088 11.895 1.00 59.19 102 PRO A CA 1
ATOM 794 C C . PRO A 1 102 ? -16.100 -4.778 11.121 1.00 59.19 102 PRO A C 1
ATOM 796 O O . PRO A 1 102 ? -15.907 -3.707 11.744 1.00 59.19 102 PRO A O 1
#

Sequence (102 aa):
MQYIRTNQIVKISSFLITFGFSACGNLGNFDFDLRGNEYDTSDAVRKAMQTRPLPDSRGIISYPTYEVAVARQGDTIKNISDRLGLDSKNVARYNGMSSVKP

pLDDT: mean 80.01, std 14.05, range [55.06, 94.94]

Radius of gyration: 30.71 Å; chains: 1; bounding box: 38×87×42 Å